Protein AF-A0A8T3NHE8-F1 (afdb_monomer_lite)

pLDDT: mean 72.17, std 19.82, range [36.66, 96.88]

Radius of gyration: 25.8 Å; chains: 1; bounding box: 64×35×101 Å

Secondary structure (DSSP, 8-state):
--PPPP----------------PPPPPEEES--GGGB-HHHHHTT-B--------------------------PPPTT--S-THHHHTTS---S-HHHHHHHHHHSBS-GGGEEEEEEEEEEETTEEEEEEEEEESSTTSSS-SEEEEEEETTTT--EEEEE--TT--

Structure (mmCIF, N/CA/C/O backbone):
data_AF-A0A8T3NHE8-F1
#
_entry.id   AF-A0A8T3NHE8-F1
#
loop_
_atom_site.group_PDB
_atom_site.id
_atom_site.type_symbol
_atom_site.label_atom_id
_atom_site.label_alt_id
_atom_site.label_comp_id
_atom_site.label_asym_id
_atom_site.label_entity_id
_atom_site.label_seq_id
_atom_site.pdbx_PDB_ins_code
_atom_site.Cartn_x
_atom_site.Cartn_y
_atom_site.Cartn_z
_atom_site.occupancy
_atom_site.B_iso_or_equiv
_atom_site.auth_seq_id
_atom_site.auth_comp_id
_atom_site.auth_asym_id
_atom_site.auth_atom_id
_atom_site.pdbx_PDB_model_num
ATOM 1 N N . MET A 1 1 ? 32.802 -14.372 74.905 1.00 40.69 1 MET A N 1
ATOM 2 C CA . MET A 1 1 ? 31.669 -15.045 74.241 1.00 40.69 1 MET A CA 1
ATOM 3 C C . MET A 1 1 ? 31.221 -14.145 73.098 1.00 40.69 1 MET A C 1
ATOM 5 O O . MET A 1 1 ? 30.518 -13.183 73.353 1.00 40.69 1 MET A O 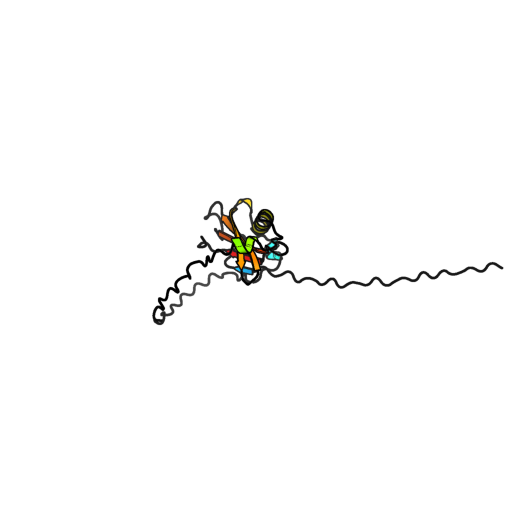1
ATOM 9 N N . HIS A 1 2 ? 31.715 -14.368 71.881 1.00 39.56 2 HIS A N 1
ATOM 10 C CA . HIS A 1 2 ? 31.309 -13.602 70.697 1.00 39.56 2 HIS A CA 1
ATOM 11 C C . HIS A 1 2 ? 30.772 -14.602 69.675 1.00 39.56 2 HIS A C 1
ATOM 13 O O . HIS A 1 2 ? 31.539 -15.379 69.112 1.00 39.56 2 HIS A O 1
ATOM 19 N N . GLY A 1 3 ? 29.447 -14.645 69.532 1.00 38.91 3 GLY A N 1
ATOM 20 C CA . GLY A 1 3 ? 28.762 -15.465 68.540 1.00 38.91 3 GLY A CA 1
ATOM 21 C C . GLY A 1 3 ? 28.629 -14.690 67.234 1.00 38.91 3 GLY A C 1
ATOM 22 O O . GLY A 1 3 ? 28.035 -13.615 67.222 1.00 38.91 3 GLY A O 1
ATOM 23 N N . LEU A 1 4 ? 29.195 -15.227 66.153 1.00 54.00 4 LEU A N 1
ATOM 24 C CA . LEU A 1 4 ? 28.932 -14.765 64.793 1.00 54.00 4 LEU A CA 1
ATOM 25 C C . LEU A 1 4 ? 27.587 -15.327 64.320 1.00 54.00 4 LEU A C 1
ATOM 27 O O . LEU A 1 4 ? 27.390 -16.541 64.311 1.00 54.00 4 LEU A O 1
ATOM 31 N N . ALA A 1 5 ? 26.688 -14.442 63.897 1.00 45.75 5 ALA A N 1
ATOM 32 C CA . ALA A 1 5 ? 25.467 -14.801 63.189 1.00 45.75 5 ALA A CA 1
ATOM 33 C C . ALA A 1 5 ? 25.750 -14.863 61.678 1.00 45.75 5 ALA A C 1
ATOM 35 O O . ALA A 1 5 ? 26.209 -13.883 61.091 1.00 45.75 5 ALA A O 1
ATOM 36 N N . LEU A 1 6 ? 25.489 -16.018 61.058 1.00 47.97 6 LEU A N 1
ATOM 37 C CA . LEU A 1 6 ? 25.459 -16.182 59.604 1.00 47.97 6 LEU A CA 1
ATOM 38 C C . LEU A 1 6 ? 24.110 -15.687 59.071 1.00 47.97 6 LEU A C 1
ATOM 40 O O . LEU A 1 6 ? 23.069 -16.266 59.379 1.00 47.97 6 LEU A O 1
ATOM 44 N N . THR A 1 7 ? 24.132 -14.659 58.229 1.00 53.28 7 THR A N 1
ATOM 45 C CA . THR A 1 7 ? 22.961 -14.207 57.471 1.00 53.28 7 THR A CA 1
ATOM 46 C C . THR A 1 7 ? 22.924 -14.952 56.137 1.00 53.28 7 THR A C 1
ATOM 48 O O . THR A 1 7 ? 23.768 -14.725 55.271 1.00 53.28 7 THR A O 1
ATOM 51 N N . ALA A 1 8 ? 21.966 -15.863 55.967 1.00 51.56 8 ALA A N 1
ATOM 52 C CA . ALA A 1 8 ? 21.722 -16.538 54.697 1.00 51.56 8 ALA A CA 1
ATOM 53 C C . ALA A 1 8 ? 20.921 -15.614 53.763 1.00 51.56 8 ALA A C 1
ATOM 55 O O . ALA A 1 8 ? 19.794 -15.232 54.075 1.00 51.56 8 ALA A O 1
ATOM 56 N N . VAL A 1 9 ? 21.504 -15.252 52.619 1.00 53.22 9 VAL A N 1
ATOM 57 C CA . VAL A 1 9 ? 20.811 -14.536 51.538 1.00 53.22 9 VAL A CA 1
ATOM 58 C C . VAL A 1 9 ? 20.081 -15.570 50.683 1.00 53.22 9 VAL A C 1
ATOM 60 O O . VAL A 1 9 ? 20.710 -16.390 50.018 1.00 53.22 9 VAL A O 1
ATOM 63 N N . ALA A 1 10 ? 18.750 -15.546 50.715 1.00 48.91 10 ALA A N 1
ATOM 64 C CA . ALA A 1 10 ? 17.919 -16.348 49.827 1.00 48.91 10 ALA A CA 1
ATOM 65 C C . ALA A 1 10 ? 17.919 -15.723 48.420 1.00 48.91 10 ALA A C 1
ATOM 67 O O . ALA A 1 10 ? 17.390 -14.631 48.217 1.00 48.91 10 ALA A O 1
ATOM 68 N N . LEU A 1 11 ? 18.524 -16.414 47.451 1.00 49.91 11 LEU A N 1
ATOM 69 C CA . LEU A 1 11 ? 18.393 -16.104 46.028 1.00 49.91 11 LEU A CA 1
ATOM 70 C C . LEU A 1 11 ? 17.005 -16.545 45.546 1.00 49.91 11 LEU A C 1
ATOM 72 O O . LEU A 1 11 ? 16.693 -17.735 45.548 1.00 49.91 11 LEU A O 1
ATOM 76 N N . ALA A 1 12 ? 16.173 -15.588 45.135 1.00 56.69 12 ALA A N 1
ATOM 77 C CA . ALA A 1 12 ? 14.917 -15.875 44.453 1.00 56.69 12 ALA A CA 1
ATOM 78 C C . ALA A 1 12 ? 15.190 -16.285 42.990 1.00 56.69 12 ALA A C 1
ATOM 80 O O . ALA A 1 12 ? 15.997 -15.631 42.322 1.00 56.69 12 ALA A O 1
ATOM 81 N N . PRO A 1 13 ? 14.532 -17.331 42.461 1.00 53.97 13 PRO A N 1
ATOM 82 C CA . P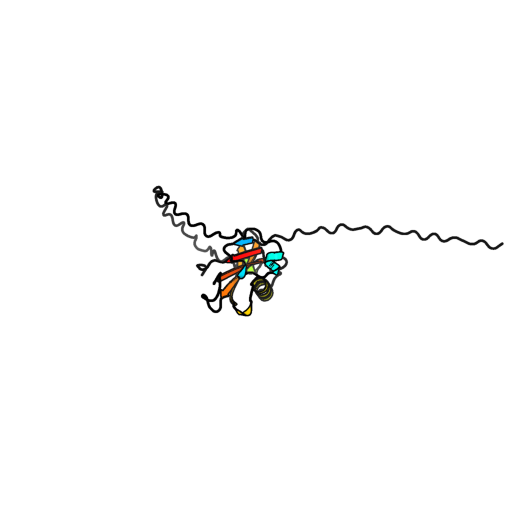RO A 1 13 ? 14.635 -17.683 41.052 1.00 53.97 13 PRO A CA 1
ATOM 83 C C . PRO A 1 13 ? 13.902 -16.644 40.193 1.00 53.97 13 PRO A C 1
ATOM 85 O O . PRO A 1 13 ? 12.714 -16.381 40.382 1.00 53.97 13 PRO A O 1
ATOM 88 N N . LEU A 1 14 ? 14.625 -16.058 39.238 1.00 52.72 14 LEU A N 1
ATOM 89 C CA . LEU A 1 14 ? 14.066 -15.239 38.165 1.00 52.72 14 LEU A CA 1
ATOM 90 C C . LEU A 1 14 ? 13.125 -16.115 37.331 1.00 52.72 14 LEU A C 1
ATOM 92 O O . LEU A 1 14 ? 13.562 -17.040 36.648 1.00 52.72 14 LEU A O 1
ATOM 96 N N . ALA A 1 15 ? 11.827 -15.829 37.407 1.00 51.81 15 ALA A N 1
ATOM 97 C CA . ALA A 1 15 ? 10.838 -16.401 36.514 1.00 51.81 15 ALA A CA 1
ATOM 98 C C . ALA A 1 15 ? 11.163 -15.951 35.083 1.00 51.81 15 ALA A C 1
ATOM 100 O O . ALA A 1 15 ? 10.975 -14.789 34.724 1.00 51.81 15 ALA A O 1
ATOM 101 N N . VAL A 1 16 ? 11.678 -16.876 34.273 1.00 56.00 16 VAL A N 1
ATOM 102 C CA . VAL A 1 16 ? 11.795 -16.711 32.824 1.00 56.00 16 VAL A CA 1
ATOM 103 C C . VAL A 1 16 ? 10.371 -16.737 32.276 1.00 56.00 16 VAL A C 1
ATOM 105 O O . VAL A 1 16 ? 9.811 -17.795 32.001 1.00 56.00 16 VAL A O 1
ATOM 108 N N . GLY A 1 17 ? 9.745 -15.564 32.212 1.00 46.78 17 GLY A N 1
ATOM 109 C CA . GLY A 1 17 ? 8.477 -15.388 31.526 1.00 46.78 17 GLY A CA 1
ATOM 110 C C . GLY A 1 17 ? 8.689 -15.688 30.050 1.00 46.78 17 GLY A C 1
ATOM 111 O O . GLY A 1 17 ? 9.388 -14.950 29.361 1.00 46.78 17 GLY A O 1
ATOM 112 N N . THR A 1 18 ? 8.107 -16.781 29.567 1.00 48.78 18 THR A N 1
ATOM 113 C CA . THR A 1 18 ? 7.924 -17.020 28.138 1.00 48.78 18 THR A CA 1
ATOM 114 C C . THR A 1 18 ? 7.017 -15.916 27.612 1.00 48.78 18 THR A C 1
ATOM 116 O O . THR A 1 18 ? 5.801 -15.959 27.811 1.00 48.78 18 THR A O 1
ATOM 119 N N . THR A 1 19 ? 7.603 -14.890 27.001 1.00 47.16 19 THR A N 1
ATOM 120 C CA . THR A 1 19 ? 6.837 -13.916 26.234 1.00 47.16 19 THR A CA 1
ATOM 121 C C . THR A 1 19 ? 6.130 -14.673 25.111 1.00 47.16 19 THR A C 1
ATOM 123 O O . THR A 1 19 ? 6.782 -15.433 24.389 1.00 47.16 19 THR A O 1
ATOM 126 N N . PRO A 1 20 ? 4.802 -14.536 24.958 1.00 42.97 20 PRO A N 1
ATOM 127 C CA . PRO A 1 20 ? 4.142 -15.055 23.776 1.00 42.97 20 PRO A CA 1
ATOM 128 C C . PRO A 1 20 ? 4.751 -14.338 22.571 1.00 42.97 20 PRO A C 1
ATOM 130 O O . PRO A 1 20 ? 4.617 -13.124 22.420 1.00 42.97 20 PRO A O 1
ATOM 133 N N . VAL A 1 21 ? 5.467 -15.091 21.739 1.00 39.94 21 VAL A N 1
ATOM 134 C CA . VAL A 1 21 ? 5.857 -14.642 20.407 1.00 39.94 21 VAL A CA 1
ATOM 135 C C . VAL A 1 21 ? 4.553 -14.554 19.626 1.00 39.94 21 VAL A C 1
ATOM 137 O O . VAL A 1 21 ? 4.019 -15.570 19.184 1.00 39.94 21 VAL A O 1
ATOM 140 N N . LEU A 1 22 ? 3.986 -13.350 19.534 1.00 45.72 22 LEU A N 1
ATOM 141 C CA . LEU A 1 22 ? 2.965 -13.052 18.538 1.00 45.72 22 LEU A CA 1
ATOM 142 C C . LEU A 1 22 ? 3.588 -13.390 17.186 1.00 45.72 22 LEU A C 1
ATOM 144 O O . LEU A 1 22 ? 4.516 -12.716 16.743 1.00 45.72 22 LEU A O 1
ATOM 148 N N . ALA A 1 23 ? 3.124 -14.479 16.574 1.00 44.66 23 ALA A N 1
ATOM 149 C CA . ALA A 1 23 ? 3.463 -14.792 15.201 1.00 44.66 23 ALA A CA 1
ATOM 150 C C . ALA A 1 23 ? 3.091 -13.565 14.363 1.00 44.66 23 ALA A C 1
ATOM 152 O O . ALA A 1 23 ? 1.925 -13.158 14.347 1.00 44.66 23 ALA A O 1
ATOM 153 N N . ALA A 1 24 ? 4.088 -12.934 13.743 1.00 54.00 24 ALA A N 1
ATOM 154 C CA . ALA A 1 24 ? 3.847 -11.850 12.807 1.00 54.00 24 ALA A CA 1
ATOM 155 C C . ALA A 1 24 ? 2.872 -12.375 11.747 1.00 54.00 24 ALA A C 1
ATOM 157 O O . ALA A 1 24 ? 3.117 -13.425 11.146 1.00 54.00 24 ALA A O 1
ATOM 158 N N . ALA A 1 25 ? 1.732 -11.702 11.583 1.00 58.91 25 ALA A N 1
ATOM 159 C CA . ALA A 1 25 ? 0.824 -12.037 10.500 1.00 58.91 25 ALA A CA 1
ATOM 160 C C . ALA A 1 25 ? 1.596 -11.856 9.190 1.00 58.91 25 ALA A C 1
ATOM 162 O O . ALA A 1 25 ? 2.204 -10.810 8.968 1.00 58.91 25 ALA A O 1
ATOM 163 N N . GLN A 1 26 ? 1.634 -12.908 8.381 1.00 69.69 26 GLN A N 1
ATOM 164 C CA . GLN A 1 26 ? 2.390 -12.921 7.136 1.00 69.69 26 GLN A CA 1
ATOM 165 C C . GLN A 1 26 ? 1.695 -12.010 6.122 1.00 69.69 26 GLN A C 1
ATOM 167 O O . GLN A 1 26 ? 0.476 -12.079 5.965 1.00 69.69 26 GLN A O 1
ATOM 172 N N . VAL A 1 27 ? 2.471 -11.160 5.447 1.00 82.25 27 VAL A N 1
ATOM 173 C CA . VAL A 1 27 ? 1.958 -10.242 4.423 1.00 82.25 27 VAL A CA 1
ATOM 174 C C . VAL A 1 27 ? 1.606 -11.041 3.169 1.00 82.25 27 VAL A C 1
ATOM 176 O O . VAL A 1 27 ? 2.425 -11.824 2.676 1.00 82.25 27 VAL A O 1
ATOM 179 N N . ARG A 1 28 ? 0.392 -10.843 2.644 1.00 86.44 28 ARG A N 1
ATOM 180 C CA . ARG A 1 28 ? -0.038 -11.425 1.363 1.00 86.44 28 ARG A CA 1
ATOM 181 C C . ARG A 1 28 ? 0.433 -10.541 0.212 1.00 86.44 28 ARG A C 1
ATOM 183 O O . ARG A 1 28 ? 0.107 -9.362 0.189 1.00 86.44 28 ARG A O 1
ATOM 190 N N . VAL A 1 29 ? 1.142 -11.108 -0.758 1.00 87.19 29 VAL A N 1
ATOM 191 C CA . VAL A 1 29 ? 1.588 -10.379 -1.957 1.00 87.19 29 VAL A CA 1
ATOM 192 C C . VAL A 1 29 ? 0.986 -11.017 -3.200 1.00 87.19 29 VAL A C 1
ATOM 194 O O . VAL A 1 29 ? 1.059 -12.235 -3.357 1.00 87.19 29 VAL A O 1
ATOM 197 N N . VAL A 1 30 ? 0.386 -10.204 -4.071 1.00 86.81 30 VAL A N 1
ATOM 198 C CA . VAL A 1 30 ? -0.286 -10.658 -5.297 1.00 86.81 30 VAL A CA 1
ATOM 199 C C . VAL A 1 30 ? 0.185 -9.841 -6.485 1.00 86.81 30 VAL A C 1
ATOM 201 O O . VAL A 1 30 ? 0.208 -8.617 -6.420 1.00 86.81 30 VAL A O 1
ATOM 204 N N . GLY A 1 31 ? 0.554 -10.516 -7.573 1.00 86.25 31 GLY A N 1
ATOM 205 C CA . GLY A 1 31 ? 0.879 -9.868 -8.849 1.00 86.25 31 GLY A CA 1
ATOM 206 C C . GLY A 1 31 ? 2.173 -9.048 -8.860 1.00 86.25 31 GLY A C 1
ATOM 207 O O . GLY A 1 31 ? 2.581 -8.601 -9.921 1.00 86.25 31 GLY A O 1
ATOM 208 N N . CYS A 1 32 ? 2.844 -8.869 -7.719 1.00 87.62 32 CYS A N 1
ATOM 209 C CA . CYS A 1 32 ? 4.028 -8.022 -7.624 1.00 87.62 32 CYS A CA 1
ATOM 210 C C . CYS A 1 32 ? 5.314 -8.723 -8.050 1.00 87.62 32 CYS A C 1
ATOM 212 O O . CYS A 1 32 ? 5.632 -9.832 -7.608 1.00 87.62 32 CYS A O 1
ATOM 214 N N . ASN A 1 33 ? 6.132 -7.998 -8.801 1.00 88.94 33 ASN A N 1
ATOM 215 C CA . ASN A 1 33 ? 7.539 -8.289 -8.967 1.00 88.94 33 ASN A CA 1
ATOM 216 C C . ASN A 1 33 ? 8.307 -7.960 -7.676 1.00 88.94 33 ASN A C 1
ATOM 218 O O . ASN A 1 33 ? 8.152 -6.891 -7.084 1.00 88.94 33 ASN A O 1
ATOM 222 N N . LEU A 1 34 ? 9.210 -8.853 -7.262 1.00 87.12 34 LEU A N 1
ATOM 223 C CA . LEU A 1 34 ? 10.050 -8.641 -6.078 1.00 87.12 34 LEU A CA 1
ATOM 224 C C . LEU A 1 34 ? 10.898 -7.364 -6.153 1.00 87.12 34 LEU A C 1
ATOM 226 O O . LEU A 1 34 ? 11.190 -6.778 -5.117 1.00 87.12 34 LEU A O 1
ATOM 230 N N . ALA A 1 35 ? 11.271 -6.908 -7.353 1.00 88.44 35 ALA A N 1
ATOM 231 C CA . ALA A 1 35 ? 12.032 -5.673 -7.537 1.00 88.44 35 ALA A CA 1
ATOM 232 C C . ALA A 1 35 ? 11.239 -4.404 -7.171 1.00 88.44 35 ALA A C 1
ATOM 234 O O . ALA A 1 35 ? 11.841 -3.349 -6.980 1.00 88.44 35 ALA A O 1
ATOM 235 N N . SER A 1 36 ? 9.912 -4.496 -7.061 1.00 87.25 36 SER A N 1
ATOM 236 C CA . SER A 1 36 ? 9.040 -3.388 -6.657 1.00 87.25 36 SER A CA 1
ATOM 237 C C . SER A 1 36 ? 8.889 -3.268 -5.141 1.00 87.25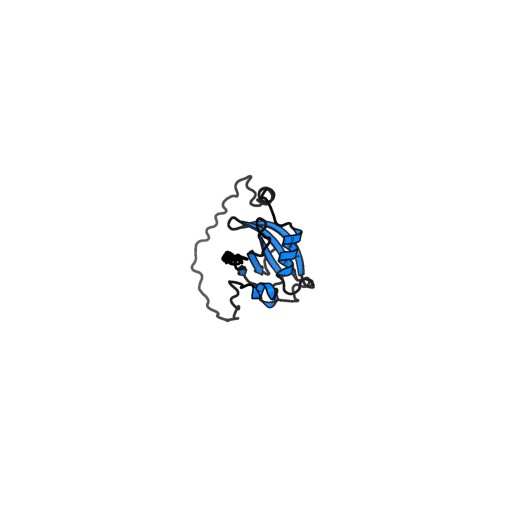 36 SER A C 1
ATOM 239 O O . SER A 1 36 ? 8.428 -2.230 -4.657 1.00 87.25 36 SER A O 1
ATOM 241 N N . LEU A 1 37 ? 9.280 -4.300 -4.386 1.00 90.38 37 LEU A N 1
ATOM 242 C CA . LEU A 1 37 ? 9.071 -4.407 -2.943 1.00 90.38 37 LEU A CA 1
ATOM 243 C C . LEU A 1 37 ? 10.357 -4.132 -2.162 1.00 90.38 37 LEU A C 1
ATOM 245 O O . LEU A 1 37 ? 11.461 -4.412 -2.629 1.00 90.38 37 LEU A O 1
ATOM 249 N N . SER A 1 38 ? 10.221 -3.596 -0.949 1.00 89.88 38 SER A N 1
ATOM 250 C CA . SER A 1 38 ? 11.380 -3.349 -0.093 1.00 89.88 38 SER A CA 1
ATOM 251 C C . SER A 1 38 ? 12.023 -4.663 0.383 1.00 89.88 38 SER A C 1
ATOM 253 O O . SER A 1 38 ? 11.314 -5.629 0.697 1.00 89.88 38 SER A O 1
ATOM 255 N N . PRO A 1 39 ? 13.365 -4.734 0.476 1.00 84.88 39 PRO A N 1
ATOM 256 C CA . PRO A 1 39 ? 14.064 -5.915 0.984 1.00 84.88 39 PRO A CA 1
ATOM 257 C C . PRO A 1 39 ? 13.607 -6.337 2.385 1.00 84.88 39 PRO A C 1
ATOM 259 O O . PRO A 1 39 ? 13.564 -7.528 2.690 1.00 84.88 39 PRO A O 1
ATOM 262 N N . GLU A 1 40 ? 13.241 -5.375 3.231 1.00 83.75 40 GLU A N 1
ATOM 263 C CA . GLU A 1 40 ? 12.731 -5.598 4.582 1.00 83.75 40 GLU A CA 1
ATOM 264 C C . GLU A 1 40 ? 11.399 -6.348 4.565 1.00 83.75 40 GLU A C 1
ATOM 266 O O . GLU A 1 40 ? 11.202 -7.275 5.352 1.00 83.75 40 GLU A O 1
ATOM 271 N N . LEU A 1 41 ? 10.502 -5.991 3.641 1.00 82.38 41 LEU A N 1
ATOM 272 C CA . LEU A 1 41 ? 9.231 -6.683 3.468 1.00 82.38 41 LEU A CA 1
ATOM 273 C C . LEU A 1 41 ? 9.446 -8.116 2.964 1.00 82.38 41 LEU A C 1
ATOM 275 O O . LEU A 1 41 ? 8.815 -9.049 3.457 1.00 82.38 41 LEU A O 1
ATOM 279 N N . ILE A 1 42 ? 10.382 -8.304 2.030 1.00 81.94 42 ILE A N 1
ATOM 280 C CA . ILE A 1 42 ? 10.758 -9.628 1.514 1.00 81.94 42 ILE A CA 1
ATOM 281 C C . ILE A 1 42 ? 11.312 -10.504 2.648 1.00 81.94 42 ILE A C 1
ATOM 283 O O . ILE A 1 42 ? 10.909 -11.659 2.805 1.00 81.94 42 ILE A O 1
ATOM 287 N N . ALA A 1 43 ? 12.192 -9.943 3.481 1.00 77.25 43 ALA A N 1
ATOM 288 C CA . ALA A 1 43 ? 12.787 -10.626 4.626 1.00 77.25 43 ALA A CA 1
ATOM 289 C C . ALA A 1 43 ? 11.772 -10.955 5.738 1.00 77.25 43 ALA A C 1
ATOM 291 O O . ALA A 1 43 ? 11.989 -11.901 6.495 1.00 77.25 43 ALA A O 1
ATOM 292 N N . ALA A 1 44 ? 10.657 -10.220 5.824 1.00 70.31 44 ALA A N 1
ATOM 293 C CA . ALA A 1 44 ? 9.593 -10.447 6.804 1.00 70.31 44 ALA A CA 1
ATOM 294 C C . ALA A 1 44 ? 8.726 -11.694 6.521 1.00 70.31 44 ALA A C 1
ATOM 296 O O . ALA A 1 44 ? 7.858 -12.025 7.329 1.00 70.31 44 ALA A O 1
ATOM 297 N N . GLY A 1 45 ? 8.982 -12.422 5.427 1.00 60.03 45 GLY A N 1
ATOM 298 C CA . GLY A 1 45 ? 8.321 -13.693 5.125 1.00 60.03 45 GLY A CA 1
ATOM 299 C C . GLY A 1 45 ? 7.019 -13.507 4.352 1.00 60.03 45 GLY A C 1
ATOM 300 O O . GLY A 1 45 ? 5.931 -13.738 4.882 1.00 60.03 45 GLY A O 1
ATOM 301 N N . LEU A 1 46 ? 7.150 -13.104 3.085 1.00 69.38 46 LEU A N 1
ATOM 302 C CA . LEU A 1 46 ? 6.041 -13.010 2.138 1.00 69.38 46 LEU A CA 1
ATOM 303 C C . LEU A 1 46 ? 5.464 -14.400 1.838 1.00 69.38 46 LEU A C 1
ATOM 305 O O . LEU A 1 46 ? 6.194 -15.306 1.438 1.00 69.38 46 LEU A O 1
ATOM 309 N N . ASN A 1 47 ? 4.145 -14.550 1.957 1.00 50.38 47 ASN A N 1
ATOM 310 C CA . ASN A 1 47 ? 3.430 -15.692 1.389 1.00 50.38 47 ASN A CA 1
ATOM 311 C C . ASN A 1 47 ? 2.851 -15.304 0.027 1.00 50.38 47 ASN A C 1
ATOM 313 O O . ASN A 1 47 ? 2.200 -14.266 -0.099 1.00 50.38 47 ASN A O 1
ATOM 317 N N . GLY A 1 48 ? 3.019 -16.177 -0.967 1.00 45.72 48 GLY A N 1
ATOM 318 C CA . GLY A 1 48 ? 2.360 -16.039 -2.271 1.00 45.72 48 GLY A CA 1
ATOM 319 C C . GLY A 1 48 ? 3.207 -15.424 -3.383 1.00 45.72 48 GLY A C 1
ATOM 320 O O . GLY A 1 48 ? 2.711 -15.305 -4.498 1.00 45.72 48 GLY A O 1
ATOM 321 N N . VAL A 1 49 ? 4.488 -15.119 -3.141 1.00 44.25 49 VAL A N 1
ATOM 322 C CA . VAL A 1 49 ? 5.420 -14.813 -4.236 1.00 44.25 49 VAL A CA 1
ATOM 323 C C . VAL A 1 49 ? 5.804 -16.121 -4.926 1.00 44.25 49 VAL A C 1
ATOM 325 O O . VAL A 1 49 ? 6.850 -16.712 -4.657 1.00 44.25 49 VAL A O 1
ATOM 328 N N . ALA A 1 50 ? 4.931 -16.619 -5.795 1.00 37.44 50 ALA A N 1
ATOM 329 C CA . ALA A 1 50 ? 5.379 -17.547 -6.817 1.00 37.44 50 ALA A CA 1
ATOM 330 C C . ALA A 1 50 ? 6.233 -16.736 -7.809 1.00 37.44 50 ALA A C 1
ATOM 332 O O . ALA A 1 50 ? 5.759 -15.701 -8.285 1.00 37.44 50 ALA A O 1
ATOM 333 N N . PRO A 1 51 ? 7.479 -17.140 -8.123 1.00 39.69 51 PRO A N 1
ATOM 334 C CA . PRO A 1 51 ? 8.129 -16.609 -9.309 1.00 39.69 51 PRO A CA 1
ATOM 335 C C . PRO A 1 51 ? 7.206 -16.922 -10.487 1.00 39.69 51 PRO A C 1
ATOM 337 O O . PRO A 1 51 ? 6.877 -18.086 -10.714 1.00 39.69 51 PRO A O 1
ATOM 340 N N . ILE A 1 52 ? 6.753 -15.892 -11.201 1.00 44.62 52 ILE A N 1
ATOM 341 C CA . ILE A 1 52 ? 6.108 -16.088 -12.496 1.00 44.62 52 ILE A CA 1
ATOM 342 C C . ILE A 1 52 ? 7.228 -16.581 -13.413 1.00 44.62 52 ILE A C 1
ATOM 344 O O . ILE A 1 52 ? 8.024 -15.795 -13.923 1.00 44.62 52 ILE A O 1
ATOM 348 N N . ALA A 1 53 ? 7.372 -17.901 -13.509 1.00 36.66 53 ALA A N 1
ATOM 349 C CA . ALA A 1 53 ? 8.093 -18.509 -14.604 1.00 36.66 53 ALA A CA 1
ATOM 350 C C . ALA A 1 53 ? 7.281 -18.204 -15.866 1.00 36.66 53 ALA A C 1
ATOM 352 O O . ALA A 1 53 ? 6.076 -18.451 -15.913 1.00 36.66 53 ALA A O 1
ATOM 353 N N . ASP A 1 54 ? 7.942 -17.579 -16.836 1.00 46.06 54 ASP A N 1
ATOM 354 C CA . ASP A 1 54 ? 7.446 -17.366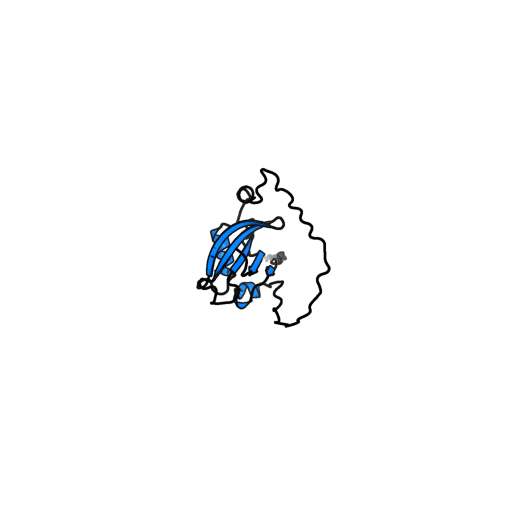 -18.191 1.00 46.06 54 ASP A CA 1
ATOM 355 C C . ASP A 1 54 ? 7.349 -18.730 -18.888 1.00 46.06 54 ASP A C 1
ATOM 357 O O . ASP A 1 54 ? 8.194 -19.114 -19.696 1.00 46.06 54 ASP A O 1
ATOM 361 N N . ASP A 1 55 ? 6.354 -19.515 -18.488 1.00 37.25 55 ASP A N 1
ATOM 362 C CA . ASP A 1 55 ? 6.067 -20.808 -19.077 1.00 37.25 55 ASP A CA 1
ATOM 363 C C . ASP A 1 55 ? 5.058 -20.571 -20.197 1.00 37.25 55 ASP A C 1
ATOM 365 O O . ASP A 1 55 ? 3.841 -20.636 -20.016 1.00 37.25 55 ASP A O 1
ATOM 369 N N . GLY A 1 56 ? 5.594 -20.260 -21.377 1.00 48.00 56 GLY A N 1
ATOM 370 C CA . GLY A 1 56 ? 4.851 -20.338 -22.623 1.00 48.00 56 GLY A CA 1
ATOM 371 C C . GLY A 1 56 ? 4.226 -21.727 -22.771 1.00 48.00 56 GLY A C 1
ATOM 372 O O . GLY A 1 56 ? 4.908 -22.690 -23.116 1.00 48.00 56 GLY A O 1
ATOM 373 N N . ALA A 1 57 ? 2.924 -21.816 -22.518 1.00 42.12 57 ALA A N 1
ATOM 374 C CA . ALA A 1 57 ? 2.098 -22.975 -22.812 1.00 42.12 57 ALA A CA 1
ATOM 375 C C . ALA A 1 57 ? 0.772 -22.483 -23.401 1.00 42.12 57 ALA A C 1
ATOM 377 O O . ALA A 1 57 ? -0.149 -22.061 -22.706 1.00 42.12 57 ALA A O 1
ATOM 378 N N . ASP A 1 58 ? 0.754 -22.491 -24.729 1.00 49.41 58 ASP A N 1
ATOM 379 C CA . ASP A 1 58 ? -0.418 -22.405 -25.585 1.00 49.41 58 ASP A CA 1
ATOM 380 C C . ASP A 1 58 ? -1.221 -23.705 -25.414 1.00 49.41 58 ASP A C 1
ATOM 382 O O . ASP A 1 58 ? -0.851 -24.733 -25.975 1.00 49.41 58 ASP A O 1
ATOM 386 N N . ASP A 1 59 ? -2.268 -23.678 -24.587 1.00 46.28 59 ASP A N 1
ATOM 387 C CA . ASP A 1 59 ? -3.266 -24.749 -24.498 1.00 46.28 59 ASP A CA 1
ATOM 388 C C . ASP A 1 59 ? -4.661 -24.128 -24.632 1.00 46.28 59 ASP A C 1
ATOM 390 O O . ASP A 1 59 ? -5.301 -23.692 -23.672 1.00 46.28 59 ASP A O 1
ATOM 394 N N . GLY A 1 60 ? -5.118 -24.065 -25.882 1.00 49.00 60 GLY A N 1
ATOM 395 C CA . GLY A 1 60 ? -6.485 -23.721 -26.234 1.00 49.00 60 GLY A CA 1
ATOM 396 C C . GLY A 1 60 ? -7.472 -24.729 -25.649 1.00 49.00 60 GLY A C 1
ATOM 397 O O . GLY A 1 60 ? -7.551 -25.876 -26.088 1.00 49.00 60 GLY A O 1
ATOM 398 N N . VAL A 1 61 ? -8.271 -24.273 -24.690 1.00 51.47 61 VAL A N 1
ATOM 399 C CA . VAL A 1 61 ? -9.507 -24.936 -24.273 1.00 51.47 61 VAL A CA 1
ATOM 400 C C . VAL A 1 61 ? -10.678 -24.238 -24.958 1.00 51.47 61 VAL A C 1
ATOM 402 O O . VAL A 1 61 ? -10.939 -23.061 -24.718 1.00 51.47 61 VAL A O 1
ATOM 405 N N . GLU A 1 62 ? -11.363 -24.960 -25.850 1.00 54.88 62 GLU A N 1
ATOM 406 C CA . GLU A 1 62 ? -12.674 -24.563 -26.374 1.00 54.88 62 GLU A CA 1
ATOM 407 C C . GLU A 1 62 ? -13.614 -24.279 -25.193 1.00 54.88 62 GLU A C 1
ATOM 409 O O . GLU A 1 62 ? -13.940 -25.173 -24.410 1.00 54.88 62 GLU A O 1
ATOM 414 N N . GLU A 1 63 ? -14.025 -23.016 -25.050 1.00 55.94 63 GLU A N 1
ATOM 415 C CA . GLU A 1 63 ? -15.001 -22.588 -24.053 1.00 55.94 63 GLU A CA 1
ATOM 416 C C . GLU A 1 63 ? -16.371 -23.188 -24.381 1.00 55.94 63 GLU A C 1
ATOM 418 O O . GLU A 1 63 ? -17.085 -22.758 -25.293 1.00 55.94 63 GLU A O 1
ATOM 423 N N . ASP A 1 64 ? -16.732 -24.202 -23.600 1.00 57.25 64 ASP A N 1
ATOM 424 C CA . ASP A 1 64 ? -18.072 -24.762 -23.541 1.00 57.25 64 ASP A CA 1
ATOM 425 C C . ASP A 1 64 ? -19.086 -23.634 -23.288 1.00 57.25 64 ASP A C 1
ATOM 427 O O . ASP A 1 64 ? -18.975 -22.849 -22.340 1.00 57.25 64 ASP A O 1
ATOM 431 N N . GLN A 1 65 ? -20.084 -23.551 -24.168 1.00 55.62 65 GLN A N 1
ATOM 432 C CA . GLN A 1 65 ? -21.115 -22.518 -24.195 1.00 55.62 65 GLN A CA 1
ATOM 433 C C . GLN A 1 65 ? -21.979 -22.560 -22.925 1.00 55.62 65 GLN A C 1
ATOM 435 O O . GLN A 1 65 ? -23.068 -23.140 -22.912 1.00 55.62 65 GLN A O 1
ATOM 440 N N . GLN A 1 66 ? -21.544 -21.900 -21.852 1.00 57.44 66 GLN A N 1
ATOM 441 C CA . GLN A 1 66 ? -22.452 -21.561 -20.763 1.00 57.44 66 GLN A CA 1
ATOM 442 C C . GLN A 1 66 ? -23.400 -20.448 -21.233 1.00 57.44 66 GLN A C 1
ATOM 444 O O . GLN A 1 66 ? -22.947 -19.408 -21.725 1.00 57.44 66 GLN A O 1
ATOM 449 N N . PRO A 1 67 ? -24.729 -20.614 -21.095 1.00 63.28 67 PRO A N 1
ATOM 450 C CA . PRO A 1 67 ? -25.656 -19.540 -21.400 1.00 63.28 67 PRO A CA 1
ATOM 451 C C . PRO A 1 67 ? -25.365 -18.356 -20.477 1.00 63.28 67 PRO A C 1
ATOM 453 O O . PRO A 1 67 ? -25.362 -18.484 -19.254 1.00 63.28 67 PRO A O 1
ATOM 456 N N . LYS A 1 68 ? -25.126 -17.193 -21.084 1.00 59.53 68 LYS A N 1
ATOM 457 C CA . LYS A 1 68 ? -24.859 -15.927 -20.402 1.00 59.53 68 LYS A CA 1
ATOM 458 C C . LYS A 1 68 ? -25.989 -15.629 -19.409 1.00 59.53 68 LYS A C 1
ATOM 460 O O . LYS A 1 68 ? -27.073 -15.203 -19.812 1.00 59.53 68 LYS A O 1
ATOM 465 N N . ILE A 1 69 ? -25.748 -15.834 -18.114 1.00 52.72 69 ILE A N 1
ATOM 466 C CA . ILE A 1 69 ? -26.672 -15.413 -17.056 1.00 52.72 69 ILE A CA 1
ATOM 467 C C . ILE A 1 69 ? -26.564 -13.889 -16.951 1.00 52.72 69 ILE A C 1
ATOM 469 O O . ILE A 1 69 ? -25.802 -13.339 -16.162 1.00 52.72 69 ILE A O 1
ATOM 473 N N . VAL A 1 70 ? -27.303 -13.183 -17.808 1.00 48.25 70 VAL A N 1
ATOM 474 C CA . VAL A 1 70 ? -27.466 -11.730 -17.713 1.00 48.25 70 VAL A CA 1
ATOM 475 C C . VAL A 1 70 ? -28.571 -11.461 -16.700 1.00 48.25 70 VAL A C 1
ATOM 477 O O . VAL A 1 70 ? -29.752 -11.435 -17.033 1.00 48.25 70 VAL A O 1
ATOM 480 N N . GLY A 1 71 ? -28.181 -11.283 -15.443 1.00 42.53 71 GLY A N 1
ATOM 481 C CA . GLY A 1 71 ? -29.058 -10.808 -14.383 1.00 42.53 71 GLY A CA 1
ATOM 482 C C . GLY A 1 71 ? -28.366 -9.687 -13.626 1.00 42.53 71 GLY A C 1
ATOM 483 O O . GLY A 1 71 ? -27.532 -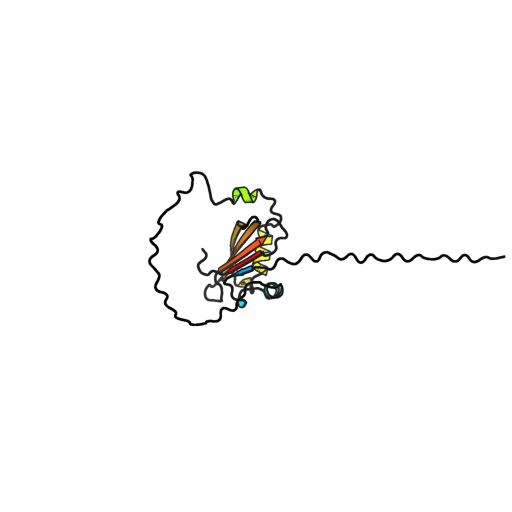9.943 -12.768 1.00 42.53 71 GLY A O 1
ATOM 484 N N . SER A 1 72 ? -28.696 -8.435 -13.930 1.00 55.44 72 SER A N 1
ATOM 485 C CA . SER A 1 72 ? -28.322 -7.315 -13.068 1.00 55.44 72 SER A CA 1
ATOM 486 C C . SER A 1 72 ? -29.266 -7.319 -11.868 1.00 55.44 72 SER A C 1
ATOM 488 O O . SER A 1 72 ? -30.439 -6.972 -12.020 1.00 55.44 72 SER A O 1
ATOM 490 N N . ILE A 1 73 ? -28.788 -7.726 -10.690 1.00 55.50 73 ILE A N 1
ATOM 491 C CA . ILE A 1 73 ? -29.534 -7.521 -9.443 1.00 55.50 73 ILE A CA 1
ATOM 492 C C . ILE A 1 73 ? -29.590 -6.003 -9.222 1.00 55.50 73 ILE A C 1
ATOM 494 O O . ILE A 1 73 ? -28.540 -5.374 -9.075 1.00 55.50 73 ILE A O 1
ATOM 498 N N . PRO A 1 74 ? -30.775 -5.372 -9.249 1.00 52.38 74 PRO A N 1
ATOM 499 C CA . PRO A 1 74 ? -30.865 -3.934 -9.071 1.00 52.38 74 PRO A CA 1
ATOM 500 C C . PRO A 1 74 ? -30.412 -3.572 -7.656 1.00 52.38 74 PRO A C 1
ATOM 502 O O . PRO A 1 74 ? -30.986 -4.042 -6.672 1.00 52.38 74 PRO A O 1
ATOM 505 N N . LYS A 1 75 ? -29.386 -2.718 -7.565 1.00 49.97 75 LYS A N 1
ATOM 506 C CA . LYS A 1 75 ? -28.886 -2.175 -6.300 1.00 49.97 75 LYS A CA 1
ATOM 507 C C . LYS A 1 75 ? -30.057 -1.528 -5.545 1.00 49.97 75 LYS A C 1
ATOM 509 O O . LYS A 1 75 ? -30.698 -0.623 -6.094 1.00 49.97 75 LYS A O 1
ATOM 514 N N . PRO A 1 76 ? -30.394 -1.991 -4.328 1.00 54.81 76 PRO A N 1
ATOM 515 C CA . PRO A 1 76 ? -31.506 -1.432 -3.576 1.00 54.81 76 PRO A CA 1
ATOM 516 C C . PRO A 1 76 ? -31.289 0.070 -3.363 1.00 54.81 76 PRO A C 1
ATOM 518 O O . PRO A 1 76 ? -30.210 0.520 -2.972 1.00 54.81 76 PRO A O 1
ATOM 521 N N . ARG A 1 77 ? -32.326 0.865 -3.658 1.00 47.31 77 ARG A N 1
ATOM 522 C CA . ARG A 1 77 ? -32.287 2.326 -3.506 1.00 47.31 77 ARG A CA 1
ATOM 523 C C . ARG A 1 77 ? -31.940 2.673 -2.056 1.00 47.31 77 ARG A C 1
ATOM 525 O O . ARG A 1 77 ? -32.670 2.290 -1.149 1.00 47.31 77 ARG A O 1
ATOM 532 N N . GLY A 1 78 ? -30.853 3.417 -1.859 1.00 54.09 78 GLY A N 1
ATOM 533 C CA . GLY A 1 78 ? -30.402 3.877 -0.540 1.00 54.09 78 GLY A CA 1
ATOM 534 C C . GLY A 1 78 ? -29.250 3.080 0.080 1.00 54.09 78 GLY A C 1
ATOM 535 O O . GLY A 1 78 ? -28.770 3.478 1.136 1.00 54.09 78 GLY A O 1
ATOM 536 N N . VAL A 1 79 ? -28.769 2.012 -0.566 1.00 44.16 79 VAL A N 1
ATOM 537 C CA . VAL A 1 79 ? -27.541 1.315 -0.156 1.00 44.16 79 VAL A CA 1
ATOM 538 C C . VAL A 1 79 ? -26.384 1.832 -1.006 1.00 44.16 79 VAL A C 1
ATOM 540 O O . VAL A 1 79 ? -26.273 1.515 -2.188 1.00 44.16 79 VAL A O 1
ATOM 543 N N . SER A 1 80 ? -25.549 2.683 -0.416 1.00 50.16 80 SER A N 1
ATOM 544 C CA . SER A 1 80 ? -24.218 2.981 -0.942 1.00 50.16 80 SER A CA 1
ATOM 545 C C . SER A 1 80 ? -23.312 1.795 -0.602 1.00 50.16 80 SER A C 1
ATOM 547 O O . SER A 1 80 ? -23.305 1.377 0.547 1.00 50.16 80 SER A O 1
ATOM 549 N N . GLU A 1 81 ? -22.573 1.250 -1.573 1.00 53.03 81 GLU A N 1
ATOM 550 C CA . GLU A 1 81 ? -21.470 0.304 -1.272 1.00 53.03 81 GLU A CA 1
ATOM 551 C C . GLU A 1 81 ? -20.263 1.046 -0.680 1.00 53.03 81 GLU A C 1
ATOM 553 O O . GLU A 1 81 ? -19.354 0.442 -0.128 1.00 53.03 81 GLU A O 1
ATOM 558 N N . ASP A 1 82 ? -20.284 2.378 -0.761 1.00 53.72 82 ASP A N 1
ATOM 559 C CA . ASP A 1 82 ? -19.314 3.260 -0.142 1.00 53.72 82 ASP A CA 1
ATOM 560 C C . ASP A 1 82 ? -19.668 3.418 1.349 1.00 53.72 82 ASP A C 1
ATOM 562 O O . ASP A 1 82 ? -20.323 4.379 1.772 1.00 53.72 82 ASP A O 1
ATOM 566 N N . ASP A 1 83 ? -19.304 2.402 2.134 1.00 56.72 83 ASP A N 1
ATOM 567 C CA . ASP A 1 83 ? -19.453 2.358 3.594 1.00 56.72 83 ASP A CA 1
ATOM 568 C C . ASP A 1 83 ? -18.390 3.216 4.313 1.00 56.72 83 ASP A C 1
ATOM 570 O O . ASP A 1 83 ? -18.366 3.280 5.543 1.00 56.72 83 ASP A O 1
ATOM 574 N N . SER A 1 84 ? -17.553 3.958 3.575 1.00 53.62 84 SER A N 1
ATOM 575 C CA . SER A 1 84 ? -16.450 4.781 4.098 1.00 53.62 84 SER A CA 1
ATOM 576 C C . SER A 1 84 ? -16.878 5.729 5.224 1.00 53.62 84 SER A C 1
ATOM 578 O O . SER A 1 84 ? -16.138 5.942 6.182 1.00 53.62 84 SER A O 1
ATOM 580 N N . ARG A 1 85 ? -18.106 6.275 5.173 1.00 54.47 85 ARG A N 1
ATOM 581 C CA . ARG A 1 85 ? -18.652 7.130 6.249 1.00 54.47 85 ARG A CA 1
ATOM 582 C C . ARG A 1 85 ? -19.030 6.366 7.521 1.00 54.47 85 ARG A C 1
ATOM 584 O O . ARG A 1 85 ? -18.945 6.948 8.599 1.00 54.47 85 ARG A O 1
ATOM 591 N N . ARG A 1 86 ? -19.458 5.101 7.422 1.00 57.44 86 ARG A N 1
ATOM 592 C CA . ARG A 1 86 ? -19.663 4.223 8.592 1.00 57.44 86 ARG A CA 1
ATOM 593 C C . ARG A 1 86 ? -18.329 3.727 9.136 1.00 57.44 86 ARG A C 1
ATOM 595 O O . ARG A 1 86 ? -18.172 3.666 10.350 1.00 57.44 86 ARG A O 1
ATOM 602 N N . LEU A 1 87 ? -17.374 3.435 8.257 1.00 57.81 87 LEU A N 1
ATOM 603 C CA . LEU A 1 87 ? -16.038 2.976 8.632 1.00 57.81 87 LEU A CA 1
ATOM 604 C C . LEU A 1 87 ? -15.219 4.074 9.327 1.00 57.81 87 LEU A C 1
ATOM 606 O O . LEU A 1 87 ? -14.512 3.786 10.282 1.00 57.81 87 LEU A O 1
ATOM 610 N N . ALA A 1 88 ? -15.386 5.343 8.943 1.00 54.34 88 ALA A N 1
ATOM 611 C CA . ALA A 1 88 ? -14.755 6.484 9.616 1.00 54.34 88 ALA A CA 1
ATOM 612 C C . ALA A 1 88 ? -15.196 6.681 11.084 1.00 54.34 88 ALA A C 1
ATOM 614 O O . ALA A 1 88 ? -14.542 7.411 11.824 1.00 54.34 88 ALA A O 1
ATOM 615 N N . ALA A 1 89 ? -16.304 6.058 11.507 1.00 54.38 89 ALA A N 1
ATOM 616 C CA . ALA A 1 89 ? -16.752 6.043 12.901 1.00 54.38 89 ALA A CA 1
ATOM 617 C C . ALA A 1 89 ? -16.144 4.887 13.719 1.00 54.38 89 ALA A C 1
ATOM 619 O O . ALA A 1 89 ? -16.382 4.799 14.925 1.00 54.38 89 ALA A O 1
ATOM 620 N N . LEU A 1 90 ? -15.392 3.986 13.080 1.00 64.38 90 LEU A N 1
ATOM 621 C CA . LEU A 1 90 ? -14.634 2.939 13.756 1.00 64.38 90 LEU A CA 1
ATOM 622 C C . LEU A 1 90 ? -13.372 3.571 14.352 1.00 64.38 90 LEU A C 1
ATOM 624 O O . LEU A 1 90 ? -12.834 4.521 13.790 1.00 64.38 90 LEU A O 1
ATOM 628 N N . ASN A 1 91 ? -12.930 3.091 15.518 1.00 69.38 91 ASN A N 1
ATOM 629 C CA . ASN A 1 91 ? -11.728 3.583 16.197 1.00 69.38 91 ASN A CA 1
ATOM 630 C C . ASN A 1 91 ? -10.480 3.272 15.355 1.00 69.38 91 ASN A C 1
ATOM 632 O O . ASN A 1 91 ? -9.785 2.294 15.617 1.00 69.38 91 ASN A O 1
ATOM 636 N N . LEU A 1 92 ? -10.216 4.096 14.341 1.00 84.06 92 LEU A N 1
ATOM 637 C CA . LEU A 1 92 ? -8.991 4.044 13.559 1.00 84.06 92 LEU A CA 1
ATOM 638 C C . LEU A 1 92 ? -7.842 4.438 14.484 1.00 84.06 92 LEU A C 1
ATOM 640 O O . LEU A 1 92 ? -7.768 5.574 14.956 1.00 84.06 92 LEU A O 1
ATOM 644 N N . THR A 1 93 ? -6.973 3.484 14.780 1.00 88.56 93 THR A N 1
ATOM 645 C CA . THR A 1 93 ? -5.760 3.702 15.571 1.00 88.56 93 THR A CA 1
ATOM 646 C C . THR A 1 93 ? -4.646 4.259 14.697 1.00 88.56 93 THR A C 1
ATOM 648 O O . THR A 1 93 ? -3.867 5.097 15.151 1.00 88.56 93 THR A O 1
ATOM 651 N N . THR A 1 94 ? -4.604 3.840 13.433 1.00 90.38 94 THR A N 1
ATOM 652 C CA . THR A 1 94 ? -3.612 4.269 12.448 1.00 90.38 94 THR A CA 1
ATOM 653 C C . THR A 1 94 ? -4.127 5.468 11.662 1.00 90.38 94 THR A C 1
ATOM 655 O O . THR A 1 94 ? -5.190 5.423 11.035 1.00 90.38 94 THR A O 1
ATOM 658 N N . THR A 1 95 ? -3.361 6.559 11.672 1.00 92.75 95 THR A N 1
ATOM 659 C CA . THR A 1 95 ? -3.693 7.764 10.905 1.00 92.75 95 THR A CA 1
ATOM 660 C C . THR A 1 95 ? -3.417 7.571 9.415 1.00 92.75 95 THR A C 1
ATOM 662 O O . THR A 1 95 ? -2.658 6.693 9.007 1.00 92.75 95 THR A O 1
ATOM 665 N N . ARG A 1 96 ? -3.996 8.446 8.584 1.00 93.81 96 ARG A N 1
ATOM 666 C CA . ARG A 1 96 ? -3.736 8.460 7.138 1.00 93.81 96 ARG A CA 1
ATOM 667 C C . ARG A 1 96 ? -2.242 8.581 6.820 1.00 93.81 96 ARG A C 1
ATOM 669 O O . ARG A 1 96 ? -1.741 7.840 5.984 1.00 93.81 96 ARG A O 1
ATOM 676 N N . ASP A 1 97 ? -1.545 9.500 7.483 1.00 95.25 97 ASP A N 1
ATOM 677 C CA . ASP A 1 97 ? -0.127 9.763 7.215 1.00 95.25 97 ASP A CA 1
ATOM 678 C C . ASP A 1 97 ? 0.749 8.579 7.636 1.00 95.25 97 ASP A C 1
ATOM 680 O O . ASP A 1 97 ? 1.668 8.215 6.909 1.00 95.25 97 ASP A O 1
ATOM 684 N N . GLN A 1 98 ? 0.412 7.919 8.751 1.00 96.00 98 GLN A N 1
ATOM 685 C CA . GLN A 1 98 ? 1.073 6.682 9.173 1.00 96.00 98 GLN A CA 1
ATOM 686 C C . GLN A 1 98 ? 0.857 5.558 8.159 1.00 96.00 98 GLN A C 1
ATOM 688 O O . GLN A 1 98 ? 1.803 4.866 7.809 1.00 96.00 98 GLN A O 1
ATOM 693 N N . ALA A 1 99 ? -0.365 5.395 7.645 1.00 95.62 99 ALA A N 1
ATOM 694 C CA . ALA A 1 99 ? -0.644 4.380 6.635 1.00 95.62 99 ALA A CA 1
ATOM 695 C C . ALA A 1 99 ? 0.113 4.644 5.325 1.00 95.62 99 ALA A C 1
ATOM 697 O O . ALA A 1 99 ? 0.666 3.715 4.741 1.00 95.62 99 ALA A O 1
ATOM 698 N N . ILE A 1 100 ? 0.189 5.907 4.890 1.00 96.75 100 ILE A N 1
ATOM 699 C CA . ILE A 1 100 ? 0.995 6.314 3.733 1.00 96.75 100 ILE A CA 1
ATOM 700 C C . ILE A 1 100 ? 2.476 6.023 3.979 1.00 96.75 100 ILE A C 1
ATOM 702 O O . ILE A 1 100 ? 3.149 5.478 3.106 1.00 96.75 100 ILE A O 1
ATOM 706 N N . GLU A 1 101 ? 2.996 6.367 5.156 1.00 96.25 101 GLU A N 1
ATOM 707 C CA . GLU A 1 101 ? 4.383 6.091 5.508 1.00 96.25 101 GLU A CA 1
ATOM 708 C C . GLU A 1 101 ? 4.668 4.584 5.484 1.00 96.25 101 GLU A C 1
ATOM 710 O O . GLU A 1 101 ? 5.625 4.163 4.829 1.00 96.25 101 GLU A O 1
ATOM 715 N N . THR A 1 102 ? 3.816 3.769 6.109 1.00 94.56 102 THR A N 1
ATOM 716 C CA . THR A 1 102 ? 3.927 2.307 6.085 1.00 94.56 102 THR A CA 1
ATOM 717 C C . THR A 1 102 ? 3.889 1.772 4.653 1.00 94.56 102 THR A C 1
ATOM 719 O O . THR A 1 102 ? 4.773 1.008 4.269 1.00 94.56 102 THR A O 1
ATOM 722 N N . ALA A 1 103 ? 2.923 2.199 3.834 1.00 95.50 103 ALA A N 1
ATOM 723 C CA . ALA A 1 103 ? 2.813 1.776 2.437 1.00 95.50 103 ALA A CA 1
ATOM 724 C C . ALA A 1 103 ? 4.075 2.127 1.638 1.00 95.50 103 ALA A C 1
ATOM 726 O O . ALA A 1 103 ? 4.650 1.285 0.954 1.00 95.50 103 ALA A O 1
ATOM 727 N N . MET A 1 104 ? 4.575 3.354 1.786 1.00 95.69 104 MET A N 1
ATOM 728 C CA . MET A 1 104 ? 5.796 3.785 1.114 1.00 95.69 104 MET A CA 1
ATOM 729 C C . MET A 1 104 ? 7.042 3.085 1.672 1.00 95.69 104 MET A C 1
ATOM 731 O O . MET A 1 104 ? 8.066 3.053 1.007 1.00 95.69 104 MET A O 1
ATOM 735 N N . ALA A 1 105 ? 7.037 2.563 2.899 1.00 93.69 105 ALA A N 1
ATOM 736 C CA . ALA A 1 105 ? 8.157 1.764 3.414 1.00 93.69 105 ALA A CA 1
ATOM 737 C C . ALA A 1 105 ? 8.187 0.341 2.818 1.00 93.69 105 ALA A C 1
ATOM 739 O O . ALA A 1 105 ? 9.207 -0.344 2.892 1.00 93.69 105 ALA A O 1
ATOM 740 N N . ALA A 1 106 ? 7.079 -0.097 2.216 1.00 91.06 106 ALA A N 1
ATOM 741 C CA . ALA A 1 106 ? 6.949 -1.407 1.592 1.00 91.06 106 ALA A CA 1
ATOM 742 C C . ALA A 1 106 ? 7.418 -1.446 0.125 1.00 91.06 106 ALA A C 1
ATOM 744 O O . ALA A 1 106 ? 7.582 -2.532 -0.429 1.00 91.06 106 ALA A O 1
ATOM 745 N N . VAL A 1 107 ? 7.652 -0.288 -0.504 1.00 92.19 107 VAL A N 1
ATOM 746 C CA . VAL A 1 107 ? 8.145 -0.195 -1.888 1.00 92.19 107 VAL A CA 1
ATOM 747 C C . VAL A 1 107 ? 9.672 -0.108 -1.936 1.00 92.19 107 VAL A C 1
ATOM 749 O O . VAL A 1 107 ? 10.295 0.446 -1.031 1.00 92.19 107 VAL A O 1
ATOM 752 N N . ALA A 1 108 ? 10.278 -0.623 -3.008 1.00 90.50 108 ALA A N 1
ATOM 753 C CA . ALA A 1 108 ? 11.735 -0.668 -3.166 1.00 90.50 108 ALA A CA 1
ATOM 754 C C . ALA A 1 108 ? 12.393 0.723 -3.236 1.00 90.50 108 ALA A C 1
ATOM 756 O O . ALA A 1 108 ? 13.412 0.964 -2.591 1.00 90.50 108 ALA A O 1
ATOM 757 N N . ASP A 1 109 ? 11.809 1.647 -4.007 1.00 90.00 109 ASP A N 1
ATOM 758 C CA . ASP A 1 109 ? 12.296 3.022 -4.143 1.00 90.00 109 ASP A CA 1
ATOM 759 C C . ASP A 1 109 ? 11.142 4.020 -4.010 1.00 90.00 109 ASP A C 1
ATOM 761 O O . ASP A 1 109 ? 10.328 4.215 -4.917 1.00 90.00 109 ASP A O 1
ATOM 765 N N . ARG A 1 110 ? 11.101 4.695 -2.859 1.00 92.19 110 ARG A N 1
ATOM 766 C CA . ARG A 1 110 ? 10.104 5.723 -2.537 1.00 92.19 110 ARG A CA 1
ATOM 767 C C . ARG A 1 110 ? 10.141 6.920 -3.480 1.00 92.19 110 ARG A C 1
ATOM 769 O O . ARG A 1 110 ? 9.127 7.585 -3.648 1.00 92.19 110 ARG A O 1
ATOM 776 N N . THR A 1 111 ? 11.301 7.234 -4.050 1.00 91.62 111 THR A N 1
ATOM 777 C CA . THR A 1 111 ? 11.484 8.440 -4.871 1.00 91.62 111 THR A CA 1
ATOM 778 C C . THR A 1 111 ? 10.928 8.278 -6.281 1.00 91.62 111 THR A C 1
ATOM 780 O O . THR A 1 111 ? 10.696 9.269 -6.973 1.00 91.62 111 THR A O 1
ATOM 783 N N . GLN A 1 112 ? 10.665 7.036 -6.692 1.00 91.19 112 GLN A N 1
ATOM 784 C CA . GLN A 1 112 ? 10.115 6.706 -8.002 1.00 91.19 112 GLN A CA 1
ATOM 785 C C . GLN A 1 112 ? 8.595 6.581 -8.009 1.00 91.19 112 GLN A C 1
ATOM 787 O O . GLN A 1 112 ? 8.034 6.359 -9.079 1.00 91.19 112 GLN A O 1
ATOM 792 N N . ARG A 1 113 ? 7.928 6.724 -6.856 1.00 93.31 113 ARG A N 1
ATOM 793 C CA . ARG A 1 113 ? 6.482 6.533 -6.736 1.00 93.31 113 ARG A CA 1
ATOM 794 C C . ARG A 1 113 ? 5.765 7.732 -6.128 1.00 93.31 113 ARG A C 1
ATOM 796 O O . ARG A 1 113 ? 6.291 8.403 -5.240 1.00 93.31 113 ARG A O 1
ATOM 803 N N . THR A 1 114 ? 4.530 7.941 -6.561 1.00 94.62 114 THR A N 1
ATOM 804 C CA . THR A 1 114 ? 3.573 8.900 -5.998 1.00 94.62 114 THR A CA 1
ATOM 805 C C . THR A 1 114 ? 2.396 8.172 -5.374 1.00 94.62 114 THR A C 1
ATOM 807 O O . THR A 1 114 ? 1.993 7.104 -5.823 1.00 94.62 114 THR A O 1
ATOM 810 N N . VAL A 1 115 ? 1.830 8.756 -4.316 1.00 96.00 115 VAL A N 1
ATOM 811 C CA . VAL A 1 115 ? 0.585 8.273 -3.709 1.00 96.00 115 VAL A CA 1
ATOM 812 C C . VAL A 1 115 ? -0.587 8.942 -4.416 1.00 96.00 115 VAL A C 1
ATOM 814 O O . VAL A 1 115 ? -0.780 10.150 -4.281 1.00 96.00 115 VAL A O 1
ATOM 817 N N . ASN A 1 116 ? -1.394 8.150 -5.114 1.00 93.50 116 ASN A N 1
ATOM 818 C CA . ASN A 1 116 ? -2.578 8.635 -5.822 1.00 93.50 116 ASN A CA 1
ATOM 819 C C . ASN A 1 116 ? -3.802 8.688 -4.916 1.00 93.50 116 ASN A C 1
ATOM 821 O O . ASN A 1 116 ? -4.604 9.622 -4.966 1.00 93.50 116 ASN A O 1
ATOM 825 N N . LYS A 1 117 ? -3.955 7.661 -4.078 1.00 94.00 117 LYS A N 1
ATOM 826 C CA . LYS A 1 117 ? -5.150 7.460 -3.265 1.00 94.00 117 LYS A CA 1
ATOM 827 C C . LYS A 1 117 ? -4.767 6.846 -1.927 1.00 94.00 117 LYS A C 1
ATOM 829 O O . LYS A 1 117 ? -3.921 5.966 -1.858 1.00 94.00 117 LYS A O 1
ATOM 834 N N . ALA A 1 118 ? -5.404 7.324 -0.866 1.00 94.75 118 ALA A N 1
ATOM 835 C CA . ALA A 1 118 ? -5.340 6.721 0.459 1.00 94.75 118 ALA A CA 1
ATOM 836 C C . ALA A 1 118 ? -6.732 6.832 1.081 1.00 94.75 118 ALA A C 1
ATOM 838 O O . ALA A 1 118 ? -7.168 7.939 1.413 1.00 94.75 118 ALA A O 1
ATOM 839 N N . VAL A 1 119 ? -7.442 5.709 1.168 1.00 93.12 119 VAL A N 1
ATOM 840 C CA . VAL A 1 119 ? -8.837 5.635 1.627 1.00 93.12 119 VAL A CA 1
ATOM 841 C C . VAL A 1 119 ? -9.019 4.511 2.637 1.00 93.12 119 VAL A C 1
ATOM 843 O O . VAL A 1 119 ? -8.232 3.572 2.667 1.00 93.12 119 VAL A O 1
ATOM 846 N N . VAL A 1 120 ? -10.044 4.626 3.479 1.00 91.00 120 VAL A N 1
ATOM 847 C CA . VAL A 1 120 ? -10.412 3.574 4.431 1.00 91.00 120 VAL A CA 1
ATOM 848 C C . VAL A 1 120 ? -11.444 2.663 3.785 1.00 91.00 120 VAL A C 1
ATOM 850 O O . VAL A 1 120 ? -12.463 3.147 3.295 1.00 91.00 120 VAL A O 1
ATOM 853 N N . GLU A 1 121 ? -11.202 1.361 3.836 1.00 89.50 121 GLU A N 1
ATOM 854 C CA . GLU A 1 121 ? -12.055 0.321 3.269 1.00 89.50 121 GLU A CA 1
ATOM 855 C C . GLU A 1 121 ? -12.339 -0.770 4.307 1.00 89.50 121 GLU A C 1
ATOM 857 O O . GLU A 1 121 ? -11.627 -0.922 5.303 1.00 89.50 121 GLU A O 1
ATOM 862 N N . GLY A 1 122 ? -13.429 -1.504 4.098 1.00 83.88 122 GLY A N 1
ATOM 863 C CA . GLY A 1 122 ? -13.761 -2.688 4.879 1.00 83.88 122 GLY A CA 1
ATOM 864 C C . GLY A 1 122 ? -13.441 -3.926 4.057 1.00 83.88 122 GLY A C 1
ATOM 865 O O . GLY A 1 122 ? -14.012 -4.099 2.984 1.00 83.88 122 GLY A O 1
ATOM 866 N N . GLU A 1 123 ? -12.569 -4.797 4.552 1.00 81.44 123 GLU A N 1
ATOM 867 C CA . GLU A 1 123 ? -12.120 -5.979 3.817 1.00 81.44 123 GLU A CA 1
ATOM 868 C C . GLU A 1 123 ? -12.040 -7.191 4.743 1.00 81.44 123 GLU A C 1
ATOM 870 O O . GLU A 1 123 ? -11.388 -7.147 5.781 1.00 81.44 123 GLU A O 1
ATOM 875 N N . ASN A 1 124 ? -12.717 -8.291 4.391 1.00 75.56 124 ASN A N 1
ATOM 876 C CA . ASN A 1 124 ? -12.693 -9.548 5.156 1.00 75.56 124 ASN A CA 1
ATOM 877 C C . ASN A 1 124 ? -12.993 -9.389 6.666 1.00 75.56 124 ASN A C 1
ATOM 879 O O . ASN A 1 124 ? -12.495 -10.149 7.493 1.00 75.56 124 ASN A O 1
ATOM 883 N N . GLY A 1 125 ? -13.816 -8.401 7.037 1.00 74.81 125 GLY A N 1
ATOM 884 C CA . GLY A 1 125 ? -14.143 -8.090 8.435 1.00 74.81 125 GLY A CA 1
ATOM 885 C C . GLY A 1 125 ? -13.124 -7.197 9.157 1.00 74.81 125 GLY A C 1
ATOM 886 O O . GLY A 1 125 ? -13.314 -6.905 10.336 1.00 74.81 125 GLY A O 1
ATOM 887 N N . TYR A 1 126 ? -12.086 -6.737 8.460 1.00 76.25 126 TYR A N 1
ATOM 888 C CA . TYR A 1 126 ? -11.108 -5.756 8.923 1.00 76.25 126 TYR A CA 1
ATOM 889 C C . TYR A 1 126 ? -11.415 -4.369 8.363 1.00 76.25 126 TYR A C 1
ATOM 891 O O . TYR A 1 126 ? -12.075 -4.223 7.335 1.00 76.25 126 TYR A O 1
ATOM 899 N N . VAL A 1 127 ? -10.909 -3.348 9.049 1.00 87.19 127 VAL A N 1
ATOM 900 C CA . VAL A 1 127 ? -10.875 -1.972 8.551 1.00 87.19 127 VAL A CA 1
ATOM 901 C C . VAL A 1 127 ? -9.449 -1.695 8.126 1.00 87.19 127 VAL A C 1
ATOM 903 O O . VAL A 1 127 ? -8.531 -1.842 8.934 1.00 87.19 127 VAL A O 1
ATOM 906 N N . VAL A 1 128 ? -9.260 -1.310 6.872 1.00 91.94 128 VAL A N 1
ATOM 907 C CA . VAL A 1 128 ? -7.936 -1.149 6.277 1.00 91.94 128 VAL A CA 1
ATOM 908 C C . VAL A 1 128 ? -7.798 0.213 5.620 1.00 91.94 128 VAL A C 1
ATOM 910 O O . VAL A 1 128 ? -8.766 0.783 5.127 1.00 91.94 128 VAL A O 1
ATOM 913 N N . TRP A 1 129 ? -6.582 0.741 5.605 1.00 94.69 129 TRP A N 1
ATOM 914 C CA . TRP A 1 129 ? -6.189 1.808 4.701 1.00 94.69 129 TRP A CA 1
ATOM 915 C C . TRP A 1 129 ? -5.732 1.176 3.389 1.00 94.69 129 TRP A C 1
ATOM 917 O O . TRP A 1 129 ? -4.727 0.473 3.378 1.00 94.69 129 TRP A O 1
ATOM 927 N N . ALA A 1 130 ? -6.443 1.441 2.297 1.00 95.00 130 ALA A N 1
ATOM 928 C CA . ALA A 1 130 ? -6.002 1.127 0.945 1.00 95.00 130 ALA A CA 1
ATOM 929 C C . ALA A 1 130 ? -5.204 2.316 0.396 1.00 95.00 130 ALA A C 1
ATOM 931 O O . ALA A 1 130 ? -5.748 3.409 0.186 1.00 95.00 130 ALA A O 1
ATOM 932 N N . VAL A 1 131 ? -3.896 2.121 0.227 1.00 96.88 131 VAL A N 1
ATOM 933 C CA . VAL A 1 131 ? -2.964 3.136 -0.272 1.00 96.88 131 VAL A CA 1
ATOM 934 C C . VAL A 1 131 ? -2.488 2.735 -1.663 1.00 96.88 131 VAL A C 1
ATOM 936 O O . VAL A 1 131 ? -1.655 1.840 -1.798 1.00 96.88 131 VAL A O 1
ATOM 939 N N . LYS A 1 132 ? -2.998 3.425 -2.688 1.00 96.00 132 LYS A N 1
ATOM 940 C CA . LYS A 1 132 ? -2.594 3.243 -4.085 1.00 96.00 132 LYS A CA 1
ATOM 941 C C . LYS A 1 132 ? -1.423 4.153 -4.429 1.00 96.00 132 LYS A C 1
ATOM 943 O O . LYS A 1 132 ? -1.472 5.369 -4.204 1.00 96.00 132 LYS A O 1
ATOM 948 N N . THR A 1 133 ? -0.403 3.560 -5.027 1.00 94.81 133 THR A N 1
ATOM 949 C CA . THR A 1 133 ? 0.793 4.226 -5.532 1.00 94.81 133 THR A CA 1
ATOM 950 C C . THR A 1 133 ? 0.990 3.929 -7.009 1.00 94.81 133 THR A C 1
ATOM 952 O O . THR A 1 133 ? 0.632 2.854 -7.485 1.00 94.81 133 THR A O 1
ATOM 955 N N . GLU A 1 134 ? 1.606 4.862 -7.720 1.00 94.00 134 GLU A N 1
ATOM 956 C CA . GLU A 1 134 ? 2.008 4.690 -9.114 1.00 94.00 134 GLU A CA 1
ATOM 957 C C . GLU A 1 134 ? 3.487 5.020 -9.290 1.00 94.00 134 GLU A C 1
ATOM 959 O O . GLU A 1 134 ? 4.046 5.801 -8.519 1.00 94.00 134 GLU A O 1
ATOM 964 N N . LEU A 1 135 ? 4.131 4.440 -10.303 1.00 92.69 135 LEU A N 1
ATOM 965 C CA . LEU A 1 135 ? 5.439 4.908 -10.750 1.00 92.69 135 LEU A CA 1
ATOM 966 C C . LEU A 1 135 ? 5.298 6.288 -11.402 1.00 92.69 135 LEU A C 1
ATOM 968 O O . LEU A 1 135 ? 4.497 6.470 -12.317 1.00 92.69 135 LEU A O 1
ATOM 972 N N . ASN A 1 136 ? 6.174 7.219 -11.021 1.00 90.75 136 ASN A N 1
ATOM 973 C CA . ASN A 1 136 ? 6.283 8.555 -11.620 1.00 90.75 136 ASN A CA 1
ATOM 974 C C . ASN A 1 136 ? 6.488 8.498 -13.144 1.00 90.75 136 ASN A C 1
ATOM 976 O O . ASN A 1 136 ? 6.155 9.433 -13.870 1.00 90.75 136 ASN A O 1
ATOM 980 N N . ASN A 1 137 ? 7.085 7.406 -13.624 1.00 87.12 137 ASN A N 1
ATOM 981 C CA . ASN A 1 137 ? 7.196 7.070 -15.031 1.00 87.12 137 ASN A CA 1
ATOM 982 C C . ASN A 1 137 ? 6.764 5.611 -15.211 1.00 87.12 137 ASN A C 1
ATOM 984 O O . ASN A 1 137 ? 7.526 4.698 -14.915 1.00 87.12 137 ASN A O 1
ATOM 988 N N . SER A 1 138 ? 5.554 5.376 -15.716 1.00 73.31 138 SER A N 1
ATOM 989 C CA . SER A 1 138 ? 4.967 4.030 -15.812 1.00 73.31 138 SER A CA 1
ATOM 990 C C . SER A 1 138 ? 5.774 3.045 -16.678 1.00 73.31 138 SER A C 1
ATOM 992 O O . SER A 1 138 ? 5.543 1.846 -16.598 1.00 73.31 138 SER A O 1
ATOM 994 N N . GLY A 1 139 ? 6.733 3.521 -17.485 1.00 74.19 139 GLY A N 1
ATOM 995 C CA . GLY A 1 139 ? 7.660 2.680 -18.253 1.00 74.19 139 GLY A CA 1
ATOM 996 C C . GLY A 1 139 ? 9.011 2.405 -17.576 1.00 74.19 139 GLY A C 1
ATOM 997 O O . GLY A 1 139 ? 9.874 1.794 -18.203 1.00 74.19 139 GLY A O 1
ATOM 998 N N . SER A 1 140 ? 9.250 2.887 -16.350 1.00 76.12 140 SER A N 1
ATOM 999 C CA . SER A 1 140 ? 10.571 2.825 -15.701 1.00 76.12 140 SER A CA 1
ATOM 1000 C C . SER A 1 140 ? 10.820 1.582 -14.851 1.00 76.12 140 SER A C 1
ATOM 1002 O O . SER A 1 140 ? 11.927 1.430 -14.336 1.00 76.12 140 SER A O 1
ATOM 1004 N N . GLY A 1 141 ? 9.834 0.702 -14.677 1.00 78.00 141 GLY A N 1
ATOM 1005 C CA . GLY A 1 141 ? 9.993 -0.468 -13.822 1.00 78.00 141 GLY A CA 1
ATOM 1006 C C . GLY A 1 141 ? 8.800 -1.419 -13.843 1.00 78.00 141 GLY A C 1
ATOM 1007 O O . GLY A 1 141 ? 7.788 -1.125 -14.481 1.00 78.00 141 GLY A O 1
ATOM 1008 N N . PRO A 1 142 ? 8.932 -2.571 -13.165 1.00 81.00 142 PRO A N 1
ATOM 1009 C CA . PRO A 1 142 ? 7.817 -3.481 -12.962 1.00 81.00 142 PRO A CA 1
ATOM 1010 C C . PRO A 1 142 ? 6.756 -2.853 -12.045 1.00 81.00 1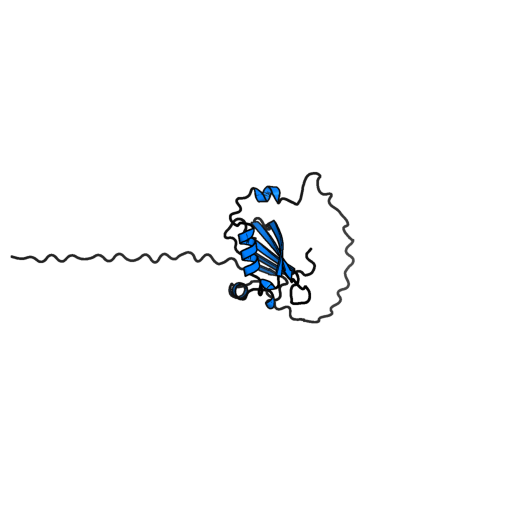42 PRO A C 1
ATOM 1012 O O . PRO A 1 142 ? 7.054 -1.967 -11.243 1.00 81.00 142 PRO A O 1
ATOM 1015 N N . ASP A 1 143 ? 5.515 -3.323 -12.177 1.00 88.31 143 ASP A N 1
ATOM 1016 C CA . ASP A 1 143 ? 4.366 -2.928 -11.352 1.00 88.31 143 ASP A CA 1
ATOM 1017 C C . ASP A 1 143 ? 4.104 -1.409 -11.344 1.00 88.31 143 ASP A C 1
ATOM 1019 O O . ASP A 1 143 ? 4.324 -0.733 -10.328 1.00 88.31 143 ASP A O 1
ATOM 1023 N N . PRO A 1 144 ? 3.627 -0.837 -12.469 1.00 89.31 144 PRO A N 1
ATOM 1024 C CA . PRO A 1 144 ? 3.402 0.604 -12.595 1.00 89.31 144 PRO A CA 1
ATOM 1025 C C . PRO A 1 144 ? 2.398 1.141 -11.577 1.00 89.31 144 PRO A C 1
ATOM 1027 O O . PRO A 1 144 ? 2.437 2.329 -11.264 1.00 89.31 144 PRO A O 1
ATOM 1030 N N . LYS A 1 145 ? 1.545 0.266 -11.042 1.00 92.31 145 LYS A N 1
ATOM 1031 C CA . LYS A 1 145 ? 0.589 0.540 -9.980 1.00 92.31 145 LYS A CA 1
ATOM 1032 C C . LYS A 1 145 ? 0.756 -0.500 -8.877 1.00 92.31 145 LYS A C 1
ATOM 1034 O O . LYS A 1 145 ? 1.050 -1.663 -9.149 1.00 92.31 145 LYS A O 1
ATOM 1039 N N . LEU A 1 146 ? 0.624 -0.054 -7.636 1.00 94.06 146 LEU A N 1
ATOM 1040 C CA . LEU A 1 146 ? 0.711 -0.891 -6.445 1.00 94.06 146 LEU A CA 1
ATOM 1041 C C . LEU A 1 146 ? -0.278 -0.372 -5.413 1.00 94.06 146 LEU A C 1
ATOM 1043 O O . LEU A 1 146 ? -0.278 0.823 -5.111 1.00 94.06 146 LEU A O 1
ATOM 1047 N N . GLU A 1 147 ? -1.055 -1.264 -4.823 1.00 95.81 147 GLU A N 1
ATOM 1048 C CA . GLU A 1 147 ? -1.904 -0.982 -3.678 1.00 95.81 147 GLU A CA 1
ATOM 1049 C C . GLU A 1 147 ? -1.390 -1.732 -2.450 1.00 95.81 147 GLU A C 1
ATOM 1051 O O . GLU A 1 147 ? -1.140 -2.933 -2.495 1.00 95.81 147 GLU A O 1
ATOM 1056 N N . ALA A 1 148 ? -1.242 -1.025 -1.332 1.00 95.06 148 ALA A N 1
ATOM 1057 C CA . ALA A 1 148 ? -0.973 -1.634 -0.037 1.00 95.06 148 ALA A CA 1
ATOM 1058 C C . ALA A 1 148 ? -2.201 -1.490 0.871 1.00 95.06 148 ALA A C 1
ATOM 1060 O O . ALA A 1 148 ? -2.710 -0.380 1.054 1.00 95.06 148 ALA A O 1
ATOM 1061 N N . LYS A 1 149 ? -2.647 -2.598 1.476 1.00 94.75 149 LYS A N 1
ATOM 1062 C CA . LYS A 1 149 ? -3.689 -2.615 2.513 1.00 94.75 149 LYS A CA 1
ATOM 1063 C C . LYS A 1 149 ? -3.028 -2.619 3.891 1.00 94.75 149 LYS A C 1
ATOM 1065 O O . LYS A 1 149 ? -2.297 -3.550 4.236 1.00 94.75 149 LYS A O 1
ATOM 1070 N N . ILE A 1 150 ? -3.260 -1.573 4.678 1.00 94.44 150 ILE A N 1
ATOM 1071 C CA . ILE A 1 150 ? -2.659 -1.363 6.003 1.00 94.44 150 ILE A CA 1
ATOM 1072 C C . ILE A 1 150 ? -3.743 -1.527 7.067 1.00 94.44 150 ILE A C 1
ATOM 1074 O O . ILE A 1 150 ? -4.833 -0.985 6.912 1.00 94.44 150 ILE A O 1
ATOM 1078 N N . ASP A 1 151 ? -3.456 -2.237 8.158 1.00 91.81 151 ASP A N 1
ATOM 1079 C CA . ASP A 1 151 ? -4.395 -2.390 9.275 1.00 91.81 151 ASP A CA 1
ATOM 1080 C C . ASP A 1 151 ? -4.729 -1.025 9.893 1.00 91.81 151 ASP A C 1
ATOM 1082 O O . ASP A 1 151 ? -3.871 -0.389 10.503 1.00 91.81 151 ASP A O 1
ATOM 1086 N N . ALA A 1 152 ? -5.968 -0.558 9.728 1.00 91.00 152 ALA A N 1
ATOM 1087 C CA . ALA A 1 152 ? -6.371 0.765 10.194 1.00 91.00 152 ALA A CA 1
ATOM 1088 C C . ALA A 1 152 ? -6.848 0.770 11.655 1.00 91.00 152 ALA A C 1
ATOM 1090 O O . ALA A 1 152 ? -6.839 1.823 12.297 1.00 91.00 152 ALA A O 1
ATOM 1091 N N . GLY A 1 153 ? -7.300 -0.382 12.162 1.00 86.44 153 GLY A N 1
ATOM 1092 C CA . GLY A 1 153 ? -7.822 -0.545 13.524 1.00 86.44 153 GLY A CA 1
ATOM 1093 C C . GLY A 1 153 ? -6.830 -1.172 14.507 1.00 86.44 153 GLY A C 1
ATOM 1094 O O . GLY A 1 153 ? -7.110 -1.218 15.707 1.00 86.44 153 GLY A O 1
ATOM 1095 N N . GLY A 1 154 ? -5.702 -1.680 14.008 1.00 85.44 154 GLY A N 1
ATOM 1096 C CA . GLY A 1 154 ? -4.660 -2.338 14.788 1.00 85.44 154 GLY A CA 1
ATOM 1097 C C . GLY A 1 154 ? -3.367 -1.533 14.898 1.00 85.44 154 GLY A C 1
ATOM 1098 O O . GLY A 1 154 ? -3.355 -0.396 15.373 1.00 85.44 154 GLY A O 1
ATOM 1099 N N . ASP A 1 155 ? -2.255 -2.165 14.534 1.00 86.06 155 ASP A N 1
ATOM 1100 C CA . ASP A 1 155 ? -0.890 -1.661 14.729 1.00 86.06 155 ASP A CA 1
ATOM 1101 C C . ASP A 1 155 ? -0.319 -0.917 13.508 1.00 86.06 155 ASP A C 1
ATOM 1103 O O . ASP A 1 155 ? 0.841 -0.509 13.527 1.00 86.06 155 ASP A O 1
ATOM 1107 N N . GLY A 1 156 ? -1.118 -0.706 12.457 1.00 89.44 156 GLY A N 1
ATOM 1108 C CA . GLY A 1 156 ? -0.677 -0.008 11.251 1.00 89.44 156 GLY A CA 1
ATOM 1109 C C . GLY A 1 156 ? 0.281 -0.811 10.377 1.00 89.44 156 GLY A C 1
ATOM 1110 O O . GLY A 1 156 ? 0.993 -0.210 9.573 1.00 89.44 156 GLY A O 1
ATOM 1111 N N . ARG A 1 157 ? 0.334 -2.142 10.525 1.00 90.44 157 ARG A N 1
ATOM 1112 C CA . ARG A 1 157 ? 1.149 -3.015 9.668 1.00 90.44 157 ARG A CA 1
ATOM 1113 C C . ARG A 1 157 ? 0.526 -3.231 8.289 1.00 90.44 157 ARG A C 1
ATOM 1115 O O . ARG A 1 157 ? -0.689 -3.140 8.117 1.00 90.44 157 ARG A O 1
ATOM 1122 N N . VAL A 1 158 ? 1.361 -3.605 7.323 1.00 91.50 158 VAL A N 1
ATOM 1123 C CA . VAL A 1 158 ? 0.905 -4.079 6.008 1.00 91.50 158 VAL A CA 1
ATOM 1124 C C . VAL A 1 158 ? 0.234 -5.444 6.169 1.00 91.50 158 VAL A C 1
ATOM 1126 O O . VAL A 1 158 ? 0.795 -6.342 6.794 1.00 91.50 158 VAL A O 1
ATOM 1129 N N . LEU A 1 159 ? -0.961 -5.600 5.608 1.00 90.12 159 LEU A N 1
ATOM 1130 C CA . LEU A 1 159 ? -1.704 -6.862 5.567 1.00 90.12 159 LEU A CA 1
ATOM 1131 C C . LEU A 1 159 ? -1.577 -7.525 4.195 1.00 90.12 159 LEU A C 1
ATOM 1133 O O . LEU A 1 159 ? -1.321 -8.729 4.103 1.00 90.12 159 LEU A O 1
ATOM 1137 N N . SER A 1 160 ? -1.700 -6.733 3.131 1.00 91.38 160 SER A N 1
ATOM 1138 C CA . SER A 1 160 ? -1.486 -7.192 1.763 1.00 91.38 160 SER A CA 1
ATOM 1139 C C . SER A 1 160 ? -0.888 -6.113 0.869 1.00 91.38 160 SER A C 1
ATOM 1141 O O . SER A 1 160 ? -0.984 -4.917 1.155 1.00 91.38 160 SER A O 1
ATOM 1143 N N . ILE A 1 161 ? -0.253 -6.567 -0.210 1.00 93.06 161 ILE A N 1
ATOM 1144 C CA . ILE A 1 161 ? 0.199 -5.741 -1.324 1.00 93.06 161 ILE A CA 1
ATOM 1145 C C . ILE A 1 161 ? -0.249 -6.394 -2.621 1.00 93.06 161 ILE A C 1
ATOM 1147 O O . ILE A 1 161 ? -0.022 -7.587 -2.835 1.00 93.06 161 ILE A O 1
ATOM 1151 N N . GLU A 1 162 ? -0.864 -5.600 -3.481 1.00 92.94 162 GLU A N 1
ATOM 1152 C CA . GLU A 1 162 ? -1.356 -6.028 -4.780 1.00 92.94 162 GLU A CA 1
ATOM 1153 C C . GLU A 1 162 ? -0.756 -5.129 -5.859 1.00 92.94 162 GLU A C 1
ATOM 1155 O O . GLU A 1 162 ? -0.729 -3.906 -5.728 1.00 92.94 162 GLU A O 1
ATOM 1160 N N . CYS A 1 163 ? -0.227 -5.745 -6.909 1.00 91.12 163 CYS A N 1
ATOM 1161 C CA . CYS A 1 163 ? 0.292 -5.052 -8.075 1.00 91.12 163 CYS A CA 1
ATOM 1162 C C . CYS A 1 163 ? -0.553 -5.459 -9.274 1.00 91.12 163 CYS A C 1
ATOM 1164 O O . CYS A 1 163 ? -0.473 -6.598 -9.732 1.00 91.12 163 CYS A O 1
ATOM 1166 N N . ASP A 1 164 ? -1.373 -4.529 -9.750 1.00 84.44 164 ASP A N 1
ATOM 1167 C CA . ASP A 1 164 ? -2.232 -4.718 -10.911 1.00 84.44 164 ASP A CA 1
ATOM 1168 C C . ASP A 1 164 ? -2.102 -3.486 -11.823 1.00 84.44 164 ASP A C 1
ATOM 1170 O O . ASP A 1 164 ? -2.468 -2.380 -11.414 1.00 84.44 164 ASP A O 1
ATOM 1174 N N . PRO A 1 165 ? -1.541 -3.628 -13.038 1.00 74.75 165 PRO A N 1
ATOM 1175 C CA . PRO A 1 165 ? -1.407 -2.508 -13.966 1.00 74.75 165 PRO A CA 1
ATOM 1176 C C . PRO A 1 165 ? -2.761 -1.923 -14.407 1.00 74.75 165 PRO A C 1
ATOM 1178 O O . PRO A 1 165 ? -2.817 -0.739 -14.764 1.00 74.75 165 PRO A O 1
ATOM 1181 N N . ASP A 1 166 ? -3.838 -2.707 -14.341 1.00 76.69 166 ASP A N 1
ATOM 1182 C CA . ASP A 1 166 ? -5.179 -2.338 -14.798 1.00 76.69 166 ASP A CA 1
ATOM 1183 C C . ASP A 1 166 ? -6.050 -1.729 -13.685 1.00 76.69 166 ASP A C 1
ATOM 1185 O O . ASP A 1 166 ? -7.159 -1.274 -13.953 1.00 76.69 166 ASP A O 1
ATOM 1189 N N . ASP A 1 167 ? -5.553 -1.651 -12.447 1.00 70.50 167 ASP A N 1
ATOM 1190 C CA . ASP A 1 167 ? -6.314 -1.116 -11.312 1.00 70.50 167 ASP A CA 1
ATOM 1191 C C . ASP A 1 167 ? -6.446 0.422 -11.375 1.00 70.50 167 ASP A C 1
ATOM 1193 O O . ASP A 1 167 ? -5.445 1.138 -11.408 1.00 70.50 167 ASP A O 1
ATOM 1197 N N . ASP A 1 168 ? -7.673 0.950 -11.423 1.00 58.88 168 ASP A N 1
ATOM 1198 C CA . ASP A 1 168 ? -7.987 2.379 -11.644 1.00 58.88 168 ASP A CA 1
ATOM 1199 C C . ASP A 1 168 ? -8.170 3.213 -10.353 1.00 58.88 168 ASP A C 1
ATOM 1201 O O . ASP A 1 168 ? -8.684 2.711 -9.317 1.00 58.88 168 ASP A O 1
#

Foldseek 3Di:
DDDDDDDDDDDDDDPPPPDPPPLPQAAEEAPDDPLFWAPVNVVSHYDDPDPPDPPDDPDDDDDDDDPPPPDDPPDPPPDDPPCQVVLVPAPFPADQVLLVVQVCNTTHDSVQKDWPDWGWDQDPNFIWTWTKMAGPDLPPDPQRIKIWTFRRNDDRHTRYMYRDPPDD

Sequence (168 aa):
MHGLALTAVALAPLAVGTTPVLAAAQVRVVGCNLASLSPELIAAGLNGVAPIADDGADDGVEEDQQPKIVGSIPKPRGVSEDDSRRLAALNLTTTRDQAIETAMAAVADRTQRTVNKAVVEGENGYVVWAVKTELNNSGSGPDPKLEAKIDAGGDGRVLSIECDPDDD